Protein AF-A0A968PIL0-F1 (afdb_monomer)

Mean predicted aligned error: 5.06 Å

Solvent-accessible surface area (backbone atoms only — not comparable to full-atom values): 4856 Å² total; per-residue (Å²): 131,64,68,63,61,54,53,52,27,37,52,53,8,36,54,48,10,45,54,51,37,50,51,50,49,54,52,50,51,53,51,28,63,77,65,75,47,83,84,74,50,62,50,26,53,54,49,2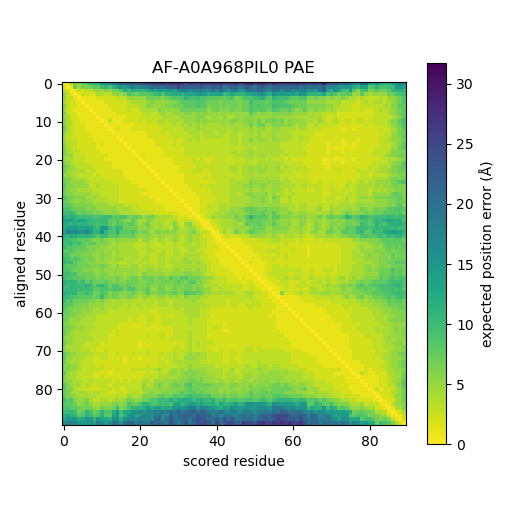0,64,77,70,74,48,79,66,92,41,71,70,48,26,50,52,42,12,52,51,44,50,50,53,53,38,23,55,53,9,36,61,55,15,50,44,59,73,72,68,68,84,128

Structure (mmCIF, N/CA/C/O backbone):
data_AF-A0A968PIL0-F1
#
_entry.id   AF-A0A968PIL0-F1
#
loop_
_atom_site.group_PDB
_atom_site.id
_atom_site.type_symbol
_atom_site.label_atom_id
_atom_site.label_alt_id
_atom_site.label_comp_id
_atom_site.label_asym_id
_atom_site.label_entity_id
_atom_site.label_seq_id
_atom_site.pdbx_PDB_ins_code
_atom_site.Cartn_x
_atom_site.Cartn_y
_atom_site.Cartn_z
_atom_site.occupancy
_atom_site.B_iso_or_equiv
_atom_site.auth_seq_id
_atom_site.auth_comp_id
_atom_site.auth_asym_id
_atom_site.auth_atom_id
_atom_site.pdbx_PDB_model_num
ATOM 1 N N . MET A 1 1 ? 10.544 -12.784 -26.272 1.00 62.12 1 MET A N 1
ATOM 2 C CA . MET A 1 1 ? 10.834 -11.700 -25.304 1.00 62.12 1 MET A CA 1
ATOM 3 C C . MET A 1 1 ? 11.957 -12.178 -24.392 1.00 62.12 1 MET A C 1
ATOM 5 O O . MET A 1 1 ? 11.869 -13.311 -23.941 1.00 62.12 1 MET A O 1
ATOM 9 N N . LYS A 1 2 ? 13.035 -11.404 -24.194 1.00 78.75 2 LYS A N 1
ATOM 10 C CA . LYS A 1 2 ? 14.169 -11.834 -23.349 1.00 78.75 2 LYS A CA 1
ATOM 11 C C . LYS A 1 2 ? 13.727 -11.881 -21.878 1.00 78.75 2 LYS A C 1
ATOM 13 O O . LYS A 1 2 ? 13.068 -10.942 -21.433 1.00 78.75 2 LYS A O 1
ATOM 18 N N . SER A 1 3 ? 14.087 -12.939 -21.149 1.00 79.75 3 SER A N 1
ATOM 19 C CA . SER A 1 3 ? 13.762 -13.128 -19.721 1.00 79.75 3 SER A CA 1
ATOM 20 C C . SER A 1 3 ? 14.159 -11.924 -18.868 1.00 79.75 3 SER A C 1
ATOM 22 O O . SER A 1 3 ? 13.405 -11.500 -17.998 1.00 79.75 3 SER A O 1
ATOM 24 N N . ASP A 1 4 ? 15.297 -11.314 -19.184 1.00 86.69 4 ASP A N 1
ATOM 25 C CA . ASP A 1 4 ? 15.877 -10.224 -18.400 1.00 86.69 4 ASP A CA 1
ATOM 26 C C . ASP A 1 4 ? 15.009 -8.962 -18.444 1.00 86.69 4 ASP A C 1
ATOM 28 O O . ASP A 1 4 ? 14.851 -8.273 -17.440 1.00 86.69 4 ASP A O 1
ATOM 32 N N . VAL A 1 5 ? 14.371 -8.689 -19.589 1.00 86.31 5 VAL A N 1
ATOM 33 C CA . VAL A 1 5 ? 13.461 -7.543 -19.752 1.00 86.31 5 VAL A CA 1
ATOM 34 C C . VAL A 1 5 ? 12.225 -7.714 -18.873 1.00 86.31 5 VAL A C 1
ATOM 36 O O . VAL A 1 5 ? 11.782 -6.757 -18.241 1.00 86.31 5 VAL A O 1
ATOM 39 N N . VAL A 1 6 ? 11.695 -8.936 -18.794 1.00 87.38 6 VAL A N 1
ATOM 40 C CA . VAL A 1 6 ? 10.539 -9.256 -17.948 1.00 87.38 6 VAL A CA 1
ATOM 41 C C . VAL A 1 6 ? 10.910 -9.119 -16.475 1.00 87.38 6 VAL A C 1
ATOM 43 O O . VAL A 1 6 ? 10.208 -8.430 -15.739 1.00 87.38 6 VAL A O 1
ATOM 46 N N . SER A 1 7 ? 12.036 -9.694 -16.051 1.00 89.06 7 SER A N 1
ATOM 47 C CA . SER A 1 7 ? 12.507 -9.612 -14.663 1.00 89.06 7 SER A CA 1
ATOM 48 C C . SER A 1 7 ? 12.760 -8.171 -14.215 1.00 89.06 7 SER A C 1
ATOM 50 O O . SER A 1 7 ? 12.320 -7.769 -13.137 1.00 89.06 7 SER A O 1
ATOM 52 N N . ILE A 1 8 ? 13.405 -7.357 -15.058 1.00 90.69 8 ILE A N 1
ATOM 53 C CA . ILE A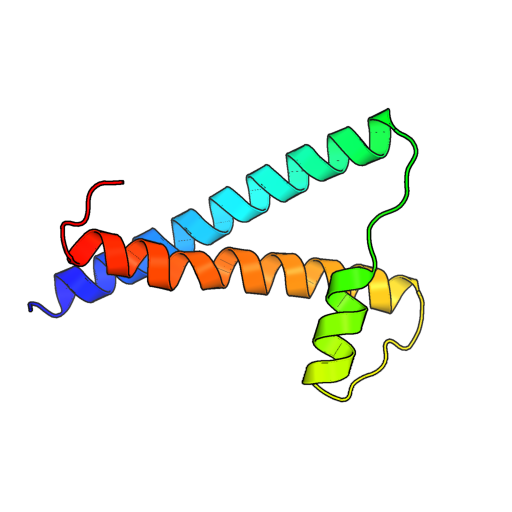 1 8 ? 13.645 -5.935 -14.776 1.00 90.69 8 ILE A CA 1
ATOM 54 C C . ILE A 1 8 ? 12.321 -5.172 -14.675 1.00 90.69 8 ILE A C 1
ATOM 56 O O . ILE A 1 8 ? 12.146 -4.355 -13.771 1.00 90.69 8 ILE A O 1
ATOM 60 N N . ALA A 1 9 ? 11.376 -5.430 -15.578 1.00 90.12 9 ALA A N 1
ATOM 61 C CA . ALA A 1 9 ? 10.081 -4.763 -15.567 1.00 90.12 9 ALA A CA 1
ATOM 62 C C . ALA A 1 9 ? 9.239 -5.128 -14.340 1.00 90.12 9 ALA A C 1
ATOM 64 O O . ALA A 1 9 ? 8.632 -4.243 -13.737 1.00 90.12 9 ALA A O 1
ATOM 65 N N . LEU A 1 10 ? 9.249 -6.400 -13.934 1.00 90.62 10 LEU A N 1
ATOM 66 C CA . LEU A 1 10 ? 8.608 -6.865 -12.706 1.00 90.62 10 LEU A CA 1
ATOM 67 C C . LEU A 1 10 ? 9.218 -6.191 -11.476 1.00 90.62 10 LEU A C 1
ATOM 69 O O . LEU A 1 10 ? 8.487 -5.615 -10.674 1.00 90.62 10 LEU A O 1
ATOM 73 N N . GLY A 1 11 ? 10.550 -6.195 -11.358 1.00 91.00 11 GLY A N 1
ATOM 74 C CA . GLY A 1 11 ? 11.247 -5.563 -10.236 1.00 91.00 11 GLY A CA 1
ATOM 75 C C . GLY A 1 11 ? 10.956 -4.064 -10.137 1.00 91.00 11 GLY A C 1
ATOM 76 O O . GLY A 1 11 ? 10.577 -3.569 -9.076 1.00 91.00 11 GLY A O 1
ATOM 77 N N . ARG A 1 12 ? 11.047 -3.339 -11.260 1.00 91.81 12 ARG A N 1
ATOM 78 C CA . ARG A 1 12 ? 10.694 -1.910 -11.323 1.00 91.81 12 ARG A CA 1
ATOM 79 C C . ARG A 1 12 ? 9.228 -1.669 -10.982 1.00 91.81 12 ARG A C 1
ATOM 81 O O . ARG A 1 12 ? 8.926 -0.708 -10.283 1.00 91.81 12 ARG A O 1
ATOM 88 N N . GLY A 1 13 ? 8.337 -2.532 -11.465 1.00 92.75 13 GLY A N 1
ATOM 89 C CA . GLY A 1 13 ? 6.910 -2.478 -11.183 1.00 92.75 13 GLY A CA 1
ATOM 90 C C . GLY A 1 13 ? 6.616 -2.592 -9.692 1.00 92.75 13 GLY A C 1
ATOM 91 O O . GLY A 1 13 ? 5.955 -1.723 -9.136 1.00 92.75 13 GLY A O 1
ATOM 92 N N . ILE A 1 14 ? 7.171 -3.607 -9.027 1.00 94.69 14 ILE A N 1
ATOM 93 C CA . ILE A 1 14 ? 7.009 -3.814 -7.581 1.00 94.69 14 ILE A CA 1
ATOM 94 C C . ILE A 1 14 ? 7.529 -2.604 -6.798 1.00 94.69 14 ILE A C 1
ATOM 96 O O . ILE A 1 14 ? 6.804 -2.070 -5.962 1.00 94.69 14 ILE A O 1
ATOM 100 N N . ILE A 1 15 ? 8.741 -2.123 -7.101 1.00 94.88 15 ILE A N 1
ATOM 101 C CA . ILE A 1 15 ? 9.318 -0.941 -6.438 1.00 94.88 15 ILE A CA 1
ATOM 102 C C . ILE A 1 15 ? 8.416 0.285 -6.633 1.00 94.88 15 ILE A C 1
ATOM 104 O O . ILE A 1 15 ? 8.133 1.002 -5.675 1.00 94.88 15 ILE A O 1
ATOM 108 N N . ALA A 1 16 ? 7.919 0.507 -7.852 1.00 93.12 16 ALA A N 1
ATOM 109 C CA . ALA A 1 16 ? 6.992 1.598 -8.135 1.00 93.12 16 ALA A CA 1
ATOM 110 C C . ALA A 1 16 ? 5.674 1.457 -7.354 1.00 93.12 16 ALA A C 1
ATOM 112 O O . ALA A 1 16 ? 5.176 2.450 -6.827 1.00 93.12 16 ALA A O 1
ATOM 113 N N . GLY A 1 17 ? 5.139 0.238 -7.228 1.00 93.62 17 GLY A N 1
ATOM 114 C CA . GLY A 1 17 ? 3.954 -0.056 -6.420 1.00 93.62 17 GLY A CA 1
ATOM 115 C C . GLY A 1 17 ? 4.160 0.271 -4.940 1.00 93.62 17 GLY A C 1
ATOM 116 O O . GLY A 1 17 ? 3.320 0.942 -4.340 1.00 93.62 17 GLY A O 1
ATOM 117 N N . VAL A 1 18 ? 5.303 -0.120 -4.365 1.00 96.12 18 VAL A N 1
ATOM 118 C CA . VAL A 1 18 ? 5.667 0.212 -2.975 1.00 96.12 18 VAL A CA 1
ATOM 119 C C . VAL A 1 18 ? 5.758 1.726 -2.781 1.00 96.12 18 VAL A C 1
ATOM 121 O O . VAL A 1 18 ? 5.143 2.261 -1.861 1.00 96.12 18 VAL A O 1
ATOM 124 N N . ILE A 1 19 ? 6.481 2.432 -3.657 1.00 96.06 19 ILE A N 1
ATOM 125 C CA . ILE A 1 19 ? 6.657 3.891 -3.563 1.00 96.06 19 ILE A CA 1
ATOM 126 C C . ILE A 1 19 ? 5.313 4.616 -3.696 1.00 96.06 19 ILE A C 1
ATOM 128 O O . ILE A 1 19 ? 5.013 5.503 -2.898 1.00 96.06 19 ILE A O 1
ATOM 132 N N . GLY A 1 20 ? 4.486 4.230 -4.671 1.00 94.06 20 GLY A N 1
ATOM 133 C CA . GLY A 1 20 ? 3.166 4.829 -4.874 1.00 94.06 20 GLY A CA 1
ATOM 134 C C . GLY A 1 20 ? 2.248 4.631 -3.668 1.00 94.06 20 GLY A C 1
ATOM 135 O O . GLY A 1 20 ? 1.609 5.575 -3.206 1.00 94.06 20 GLY A O 1
ATOM 136 N N . THR A 1 21 ? 2.244 3.424 -3.102 1.00 95.75 21 THR A N 1
ATOM 137 C CA . THR A 1 21 ? 1.477 3.099 -1.892 1.00 95.75 21 THR A CA 1
ATOM 138 C C . THR A 1 21 ? 1.960 3.904 -0.684 1.00 95.75 21 THR A C 1
ATOM 140 O O . THR A 1 21 ? 1.145 4.444 0.066 1.00 95.75 21 THR A O 1
ATOM 143 N N . ALA A 1 22 ? 3.277 4.048 -0.513 1.00 95.31 22 ALA A N 1
ATOM 144 C CA . ALA A 1 22 ? 3.856 4.855 0.556 1.00 95.31 22 ALA A CA 1
ATOM 145 C C . ALA A 1 22 ? 3.431 6.326 0.441 1.00 95.31 22 ALA A C 1
ATOM 147 O O . ALA A 1 22 ? 2.961 6.912 1.416 1.00 95.31 22 ALA A O 1
ATOM 148 N N . ALA A 1 23 ? 3.527 6.904 -0.761 1.00 96.44 23 ALA A N 1
ATOM 149 C CA . ALA A 1 23 ? 3.102 8.276 -1.024 1.00 96.44 23 ALA A CA 1
ATOM 150 C C . ALA A 1 23 ? 1.606 8.480 -0.722 1.00 96.44 23 ALA A C 1
ATOM 152 O O . ALA A 1 23 ? 1.233 9.446 -0.053 1.00 96.44 23 ALA A O 1
ATOM 153 N N . MET A 1 24 ? 0.754 7.542 -1.147 1.00 94.25 24 MET A N 1
ATOM 154 C CA . MET A 1 24 ? -0.684 7.575 -0.870 1.00 94.25 24 MET A CA 1
ATOM 155 C C . MET A 1 24 ? -0.983 7.460 0.628 1.00 94.25 24 MET A C 1
ATOM 157 O O . MET A 1 24 ? -1.835 8.188 1.140 1.00 94.25 24 MET A O 1
ATOM 161 N N . THR A 1 25 ? -0.257 6.598 1.341 1.00 93.50 25 THR A N 1
ATOM 162 C CA . THR A 1 25 ? -0.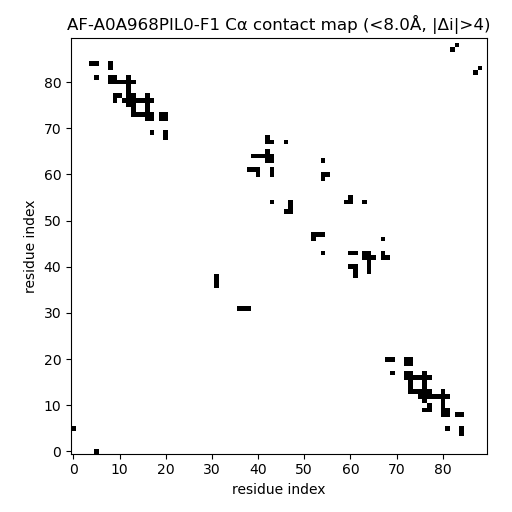400 6.414 2.790 1.00 93.50 25 THR A CA 1
ATOM 163 C C . THR A 1 25 ? -0.054 7.700 3.535 1.00 93.50 25 THR A C 1
ATOM 165 O O . THR A 1 25 ? -0.844 8.161 4.358 1.00 93.50 25 THR A O 1
ATOM 168 N N . VAL A 1 26 ? 1.087 8.321 3.222 1.00 94.62 26 VAL A N 1
ATOM 169 C CA . VAL A 1 26 ? 1.504 9.593 3.834 1.00 94.62 26 VAL A CA 1
ATOM 170 C C . VAL A 1 26 ? 0.484 10.693 3.543 1.00 94.62 26 VAL A C 1
ATOM 172 O O . VAL A 1 26 ? 0.016 11.352 4.469 1.00 94.62 26 VAL A O 1
ATOM 175 N N . SER A 1 27 ? 0.081 10.849 2.279 1.00 93.50 27 SER A N 1
ATOM 176 C CA . SER A 1 27 ? -0.909 11.853 1.877 1.00 93.50 27 SER A CA 1
ATOM 177 C C . SER A 1 27 ? -2.241 11.673 2.611 1.00 93.50 27 SER A C 1
ATOM 179 O O . SER A 1 27 ? -2.763 12.629 3.184 1.00 93.50 27 SER A O 1
ATOM 181 N N . SER A 1 28 ? -2.749 10.441 2.672 1.00 90.12 28 SER A N 1
ATOM 182 C CA . SER A 1 28 ? -4.013 10.132 3.347 1.00 90.12 28 SER A CA 1
ATOM 183 C C . SER A 1 28 ? -3.908 10.330 4.858 1.00 90.12 28 SER A C 1
ATOM 185 O O . SER A 1 28 ? -4.863 10.772 5.484 1.00 90.12 28 SER A O 1
ATOM 187 N N . THR A 1 29 ? -2.750 10.038 5.456 1.00 92.19 29 THR A N 1
ATOM 188 C CA . THR A 1 29 ? -2.509 10.243 6.893 1.00 92.19 29 THR A CA 1
ATOM 189 C C . THR A 1 29 ? -2.551 11.724 7.247 1.00 92.19 29 THR A C 1
ATOM 191 O O . THR A 1 29 ? -3.215 12.105 8.209 1.00 92.19 29 THR A O 1
ATOM 194 N N . ILE A 1 30 ? -1.904 12.570 6.442 1.00 95.44 30 ILE A N 1
ATOM 195 C CA . ILE A 1 30 ? -1.952 14.028 6.608 1.00 95.44 30 ILE A CA 1
ATOM 196 C C . ILE A 1 30 ? -3.393 14.530 6.452 1.00 95.44 30 ILE A C 1
ATOM 198 O O . ILE A 1 30 ? -3.877 15.285 7.289 1.00 95.44 30 ILE A O 1
ATOM 202 N N . GLU A 1 31 ? -4.109 14.082 5.421 1.00 93.69 31 GLU A N 1
ATOM 203 C CA . GLU A 1 31 ? -5.507 14.467 5.199 1.00 93.69 31 GLU A CA 1
ATOM 204 C C . GLU A 1 31 ? -6.425 14.036 6.353 1.00 93.69 31 GLU A C 1
ATOM 206 O O . GLU A 1 31 ? -7.253 14.830 6.798 1.00 93.69 31 GLU A O 1
ATOM 211 N N . MET A 1 32 ? -6.246 12.826 6.888 1.00 92.81 32 MET A N 1
ATOM 212 C CA . MET A 1 32 ? -6.983 12.334 8.055 1.00 92.81 32 MET A CA 1
ATOM 213 C C . MET A 1 32 ? -6.743 13.199 9.294 1.00 92.81 32 MET A C 1
ATOM 215 O O . MET A 1 32 ? -7.705 13.563 9.970 1.00 92.81 32 MET A O 1
ATOM 219 N N . GLN A 1 33 ? -5.489 13.581 9.554 1.00 92.31 33 GLN A N 1
ATOM 220 C CA . GLN A 1 33 ? -5.145 14.466 10.670 1.00 92.31 33 GLN A CA 1
ATOM 221 C C . GLN A 1 33 ? -5.757 15.860 10.504 1.00 92.31 33 GLN A C 1
ATOM 223 O O . GLN A 1 33 ? -6.352 16.382 11.444 1.00 92.31 33 GLN A O 1
ATOM 228 N N . LEU A 1 34 ? -5.667 16.444 9.305 1.00 95.44 34 LEU A N 1
ATOM 229 C CA . LEU A 1 34 ? -6.220 17.770 9.019 1.00 95.44 34 LEU A CA 1
ATOM 230 C C . LEU A 1 34 ? -7.749 17.805 9.120 1.00 95.44 34 LEU A C 1
ATOM 232 O O . LEU A 1 34 ? -8.310 18.816 9.530 1.00 95.44 34 LEU A O 1
ATOM 236 N N . ARG A 1 35 ? -8.429 16.714 8.745 1.00 94.31 35 ARG A N 1
ATOM 237 C CA . ARG A 1 35 ? -9.897 16.620 8.782 1.00 94.31 35 ARG A CA 1
ATOM 238 C C . ARG A 1 35 ? -10.457 15.990 10.055 1.00 94.31 35 ARG A C 1
ATOM 240 O O . ARG A 1 35 ? -11.672 15.857 10.150 1.00 94.31 35 ARG A O 1
ATOM 247 N N . GLN A 1 36 ? -9.603 15.571 10.991 1.00 92.50 36 GLN A N 1
ATOM 248 C CA . GLN A 1 36 ? -9.994 14.846 12.208 1.00 92.50 36 GLN A CA 1
ATOM 249 C C . GLN A 1 36 ? -10.936 13.660 11.936 1.00 92.50 36 GLN A C 1
ATOM 251 O O . GLN A 1 36 ? -11.856 13.389 12.705 1.00 92.50 36 GLN A O 1
ATOM 256 N N . ARG A 1 37 ? -10.724 12.956 10.817 1.00 90.44 37 ARG A N 1
ATOM 257 C CA . ARG A 1 37 ? -11.522 11.781 10.445 1.00 90.44 37 ARG A CA 1
ATOM 258 C C . ARG A 1 37 ? -10.745 10.499 10.709 1.00 90.44 37 ARG A C 1
ATOM 260 O O . ARG A 1 37 ? -9.532 10.450 10.514 1.00 90.44 37 ARG A O 1
ATOM 267 N N . GLU A 1 38 ? -11.462 9.443 11.065 1.00 85.31 38 GLU A N 1
ATOM 268 C CA . GLU A 1 38 ? -10.871 8.120 11.238 1.00 85.31 38 GLU A CA 1
ATOM 269 C C . GLU A 1 38 ? -10.508 7.454 9.897 1.00 85.31 38 GLU A C 1
ATOM 271 O O . GLU A 1 38 ? -10.959 7.846 8.808 1.00 85.31 38 GLU A O 1
ATOM 276 N N . GLY A 1 39 ? -9.655 6.432 9.986 1.00 83.38 39 GLY A N 1
ATOM 277 C CA . GLY A 1 39 ? -9.272 5.590 8.857 1.00 83.38 39 GLY A CA 1
ATOM 278 C C . GLY A 1 39 ? -10.431 4.724 8.359 1.00 83.38 39 GLY A C 1
ATOM 279 O O . GLY A 1 39 ? -11.294 4.303 9.122 1.00 83.38 39 GLY A O 1
ATOM 280 N N . SER A 1 40 ? -10.448 4.428 7.058 1.00 83.38 40 SER A N 1
ATOM 281 C CA . SER A 1 40 ? -11.490 3.573 6.477 1.00 83.38 40 SER A CA 1
ATOM 282 C C . SER A 1 40 ? -11.246 2.096 6.796 1.00 83.38 40 SER A C 1
ATOM 284 O O . SER A 1 40 ? -10.154 1.581 6.565 1.00 83.38 40 SER A O 1
ATOM 286 N N . THR A 1 41 ? -12.292 1.388 7.233 1.00 86.62 41 THR A N 1
ATOM 287 C CA . THR A 1 41 ? -12.290 -0.075 7.438 1.00 86.62 41 THR A CA 1
ATOM 288 C C . THR A 1 41 ? -12.763 -0.859 6.210 1.00 86.62 41 THR A C 1
ATOM 290 O O . THR A 1 41 ? -12.812 -2.090 6.223 1.00 86.62 41 THR A O 1
ATOM 293 N N . THR A 1 42 ? 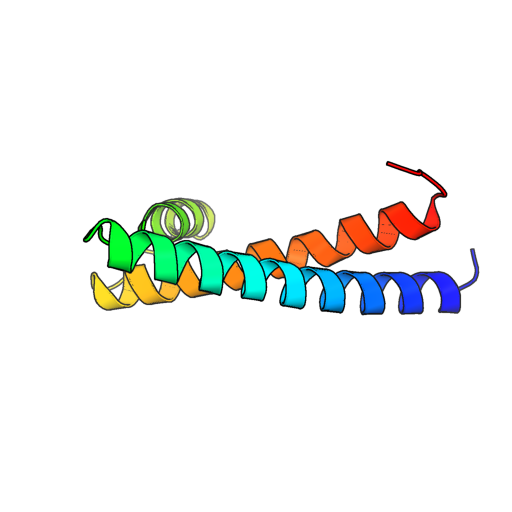-13.100 -0.161 5.121 1.00 90.69 42 THR A N 1
ATOM 294 C CA . THR A 1 42 ? -13.601 -0.773 3.878 1.00 90.69 42 THR A CA 1
ATOM 295 C C . THR A 1 42 ? -12.659 -1.853 3.322 1.00 90.69 42 THR A C 1
ATOM 297 O O . THR A 1 42 ? -13.161 -2.915 2.941 1.00 90.69 42 THR A O 1
ATOM 300 N N . PRO A 1 43 ? -11.318 -1.673 3.313 1.00 88.62 43 PRO A N 1
ATOM 301 C CA . PRO A 1 43 ? -10.413 -2.710 2.821 1.00 88.62 43 PRO A CA 1
ATOM 302 C C . PRO A 1 43 ? -10.478 -4.005 3.642 1.00 88.62 43 PRO A C 1
ATOM 304 O O . PRO A 1 43 ? -10.525 -5.084 3.055 1.00 88.62 43 PRO A O 1
ATOM 307 N N . ALA A 1 44 ? -10.556 -3.923 4.978 1.00 91.12 44 ALA A N 1
ATOM 308 C CA . ALA A 1 44 ? -10.728 -5.104 5.826 1.00 91.12 44 ALA A CA 1
ATOM 309 C C . ALA A 1 44 ? -12.064 -5.810 5.588 1.00 91.12 44 ALA A C 1
ATOM 311 O O . ALA A 1 44 ? -12.103 -7.036 5.577 1.00 91.12 44 ALA A O 1
ATOM 312 N N . GLN A 1 45 ? -13.150 -5.065 5.374 1.00 90.81 45 GLN A N 1
ATOM 313 C CA . GLN A 1 45 ? -14.457 -5.663 5.090 1.00 90.81 45 GLN A CA 1
ATOM 314 C C . GLN A 1 45 ? -14.467 -6.388 3.740 1.00 90.81 45 GLN A C 1
ATOM 316 O O . GLN A 1 45 ? -14.965 -7.508 3.640 1.00 90.81 45 GLN A O 1
ATOM 321 N N . ALA A 1 46 ? -13.901 -5.768 2.701 1.00 94.12 46 ALA A N 1
ATOM 322 C CA . ALA A 1 46 ? -13.806 -6.370 1.376 1.00 94.12 46 ALA A CA 1
ATOM 323 C C . ALA A 1 46 ? -12.925 -7.628 1.400 1.00 94.12 46 ALA A C 1
ATOM 325 O O . ALA A 1 46 ? -13.358 -8.695 0.965 1.00 94.12 46 ALA A O 1
ATOM 326 N N . ALA A 1 47 ? -11.724 -7.529 1.973 1.00 92.56 47 ALA A N 1
ATOM 327 C CA . ALA A 1 47 ? -10.815 -8.662 2.084 1.00 92.56 47 ALA A CA 1
ATOM 328 C C . ALA A 1 47 ? -11.366 -9.763 2.997 1.00 92.56 47 ALA A C 1
ATOM 330 O O . ALA A 1 47 ? -11.237 -10.938 2.676 1.00 92.56 47 ALA A O 1
ATOM 331 N N . GLY A 1 48 ? -12.037 -9.398 4.091 1.00 94.31 48 GLY A N 1
ATOM 332 C CA . GLY A 1 48 ? -12.690 -10.343 4.992 1.00 94.31 48 GLY A CA 1
ATOM 333 C C . GLY A 1 48 ? -13.772 -11.158 4.288 1.00 94.31 48 GLY A C 1
ATOM 334 O O . GLY A 1 48 ? -13.806 -12.376 4.432 1.00 94.31 48 GLY A O 1
ATOM 335 N N . LYS A 1 49 ? -14.592 -10.518 3.441 1.00 94.56 49 LYS A N 1
ATOM 336 C CA . LYS A 1 49 ? -15.585 -11.216 2.606 1.00 94.56 49 LYS A CA 1
ATOM 337 C C . LYS A 1 49 ? -14.940 -12.161 1.594 1.00 94.56 49 LYS A C 1
ATOM 339 O O . LYS A 1 49 ? -15.393 -13.290 1.460 1.00 94.56 49 LYS A O 1
ATOM 344 N N . VAL A 1 50 ? -13.896 -11.712 0.896 1.00 95.38 50 VAL A N 1
ATOM 345 C CA . VAL A 1 50 ? -13.208 -12.522 -0.127 1.00 95.38 50 VAL A CA 1
ATOM 346 C C . VAL A 1 50 ? -12.484 -13.719 0.493 1.00 95.38 50 VAL A C 1
ATOM 348 O O . VAL A 1 50 ? -12.509 -14.809 -0.068 1.00 95.38 50 VAL A O 1
ATOM 351 N N . LEU A 1 51 ? -11.848 -13.527 1.649 1.00 94.12 51 LEU A N 1
ATOM 352 C CA . LEU A 1 51 ? -11.043 -14.549 2.321 1.00 94.12 51 LEU A CA 1
ATOM 353 C C . LEU A 1 51 ? -11.840 -15.380 3.338 1.00 94.12 51 LEU A C 1
ATOM 355 O O . LEU A 1 51 ? -11.298 -16.328 3.898 1.00 94.12 51 LEU A O 1
ATOM 359 N N . GLY A 1 52 ? -13.101 -15.029 3.603 1.00 95.25 52 GLY A N 1
ATOM 360 C CA . GLY A 1 52 ? -13.936 -15.693 4.607 1.00 95.25 52 GLY A CA 1
ATOM 361 C C . GLY A 1 52 ? -13.452 -15.492 6.048 1.00 95.25 52 GLY A C 1
ATOM 362 O O . GLY A 1 52 ? -13.680 -16.354 6.894 1.00 95.25 52 GLY A O 1
ATOM 363 N N . VAL A 1 53 ? -12.768 -14.382 6.343 1.00 93.88 53 VAL A N 1
ATOM 364 C CA . VAL A 1 53 ? -12.201 -14.090 7.672 1.00 93.88 53 VAL A CA 1
ATOM 365 C C . VAL A 1 53 ? -12.835 -12.852 8.294 1.00 93.88 53 VAL A C 1
ATOM 367 O O . VAL A 1 53 ? -13.148 -11.881 7.609 1.00 93.88 53 VAL A O 1
ATOM 370 N N . THR A 1 54 ? -12.987 -12.868 9.619 1.00 91.62 54 THR A N 1
ATOM 371 C CA . THR A 1 54 ? -13.505 -11.727 10.387 1.00 91.62 54 THR A CA 1
ATOM 372 C C . THR A 1 54 ? -12.428 -11.222 11.352 1.00 91.62 54 THR A C 1
ATOM 374 O O . THR A 1 54 ? -11.849 -12.034 12.083 1.00 91.62 54 THR A O 1
ATOM 377 N N . PRO A 1 55 ? -12.123 -9.910 11.372 1.00 88.94 55 PRO A N 1
ATOM 378 C CA . PRO A 1 55 ? -11.209 -9.337 12.354 1.00 88.94 55 PRO A CA 1
ATOM 379 C C . PRO A 1 55 ? -11.712 -9.559 13.783 1.00 88.94 55 PRO A C 1
ATOM 381 O O . PRO A 1 55 ? -12.906 -9.475 14.051 1.00 88.94 55 PRO A O 1
ATOM 384 N N . ARG A 1 56 ? -10.794 -9.825 14.717 1.00 91.00 56 ARG A N 1
ATOM 385 C CA . ARG A 1 56 ? -11.137 -10.124 16.122 1.00 91.00 56 ARG A CA 1
ATOM 386 C C . ARG A 1 56 ? -11.428 -8.880 16.973 1.00 91.00 56 ARG A C 1
ATOM 388 O O . ARG A 1 56 ? -11.885 -9.018 18.100 1.00 91.00 56 ARG A O 1
ATOM 395 N N . SER A 1 57 ? -11.104 -7.695 16.465 1.00 93.06 57 SER A N 1
ATOM 396 C CA . SER A 1 57 ? -11.298 -6.396 17.115 1.00 93.06 57 SER A CA 1
ATOM 397 C C . SER A 1 57 ? -11.183 -5.269 16.086 1.00 93.06 57 SER A C 1
ATOM 399 O O . SER A 1 57 ? -10.688 -5.495 14.976 1.00 93.06 57 SER A O 1
ATOM 401 N N . ASP A 1 58 ? -11.567 -4.052 16.468 1.00 89.75 58 ASP A N 1
ATOM 402 C CA . ASP A 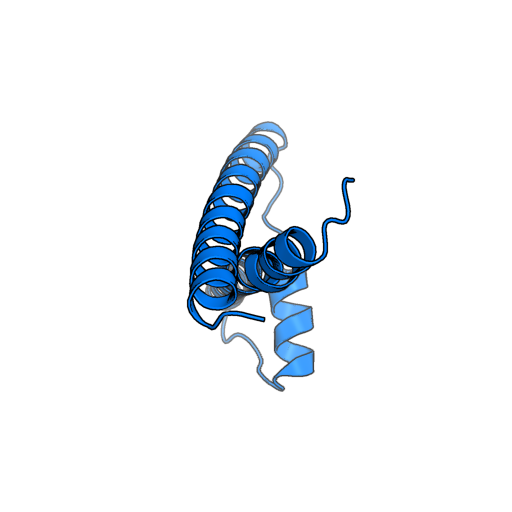1 58 ? -11.434 -2.862 15.615 1.00 89.75 58 ASP A CA 1
ATOM 403 C C . ASP A 1 58 ? -9.968 -2.545 15.296 1.00 89.75 58 ASP A C 1
ATOM 405 O O . ASP A 1 58 ? -9.611 -2.285 14.149 1.00 89.75 58 ASP A O 1
ATOM 409 N N . GLU A 1 59 ? -9.082 -2.696 16.282 1.00 90.94 59 GLU A N 1
ATOM 410 C CA . GLU A 1 59 ? -7.629 -2.591 16.106 1.00 90.94 59 GLU A CA 1
ATOM 411 C C . GLU A 1 59 ? -7.116 -3.611 15.068 1.00 90.94 59 GLU A C 1
ATOM 413 O O . GLU A 1 59 ? -6.308 -3.289 14.192 1.00 90.94 59 GLU A O 1
ATOM 418 N N . ALA A 1 60 ? -7.616 -4.854 15.117 1.00 92.06 60 ALA A N 1
ATOM 419 C CA . ALA A 1 60 ? -7.278 -5.873 14.128 1.00 92.06 60 ALA A CA 1
ATOM 420 C C . ALA A 1 60 ? -7.844 -5.527 12.741 1.00 92.06 60 ALA A C 1
ATOM 422 O O . ALA A 1 60 ? -7.167 -5.760 11.740 1.00 92.06 60 ALA A O 1
ATOM 423 N N . ALA A 1 61 ? -9.042 -4.941 12.663 1.00 92.75 61 ALA A N 1
ATOM 424 C CA . ALA A 1 61 ? -9.642 -4.484 11.411 1.00 92.75 61 ALA A CA 1
ATOM 425 C C . ALA A 1 61 ? -8.861 -3.313 10.792 1.00 92.75 61 ALA A C 1
ATOM 427 O O . ALA A 1 61 ? -8.663 -3.282 9.575 1.00 92.75 61 ALA A O 1
ATOM 428 N N . ALA A 1 62 ? -8.358 -2.385 11.608 1.00 91.75 62 ALA A N 1
ATOM 429 C CA . ALA A 1 62 ? -7.519 -1.276 11.163 1.00 91.75 62 ALA A CA 1
ATOM 430 C C . ALA A 1 62 ? -6.172 -1.778 10.618 1.00 91.75 62 ALA A C 1
ATOM 432 O O . ALA A 1 62 ? -5.768 -1.425 9.507 1.00 91.75 62 ALA A O 1
ATOM 433 N N . ARG A 1 63 ? -5.504 -2.681 11.347 1.00 91.88 63 ARG A N 1
ATOM 434 C CA . ARG A 1 63 ? -4.254 -3.314 10.892 1.00 91.88 63 ARG A CA 1
ATOM 435 C C . ARG A 1 63 ? -4.459 -4.128 9.623 1.00 91.88 63 ARG A C 1
ATOM 437 O O . ARG A 1 63 ? -3.655 -4.029 8.701 1.00 91.88 63 ARG A O 1
ATOM 444 N N . PHE A 1 64 ? -5.546 -4.892 9.552 1.00 94.62 64 PHE A N 1
ATOM 445 C CA . PHE A 1 64 ? -5.880 -5.671 8.367 1.00 94.62 64 PHE A CA 1
ATOM 446 C C . PHE A 1 64 ? -6.202 -4.770 7.171 1.00 94.62 64 PHE A C 1
ATOM 448 O O . PHE A 1 64 ? -5.740 -5.042 6.067 1.00 94.62 64 PHE A O 1
ATOM 455 N N . SER A 1 65 ? -6.897 -3.649 7.388 1.00 93.62 65 SER A N 1
ATOM 456 C CA . SER A 1 65 ? -7.146 -2.657 6.337 1.00 93.62 65 SER A CA 1
ATOM 457 C C . SER A 1 65 ? -5.846 -2.068 5.798 1.00 93.62 65 SER A C 1
ATOM 459 O O . SER A 1 65 ? -5.667 -2.012 4.583 1.00 93.62 65 SER A O 1
ATOM 461 N N . ASN A 1 66 ? -4.917 -1.691 6.683 1.00 93.56 66 ASN A N 1
ATOM 462 C CA . ASN A 1 66 ? -3.594 -1.206 6.289 1.00 93.56 66 ASN A CA 1
ATOM 463 C C . ASN A 1 66 ? -2.807 -2.275 5.528 1.00 93.56 66 ASN A C 1
ATOM 465 O O . ASN A 1 66 ? -2.257 -1.986 4.469 1.00 93.56 66 ASN A O 1
ATOM 469 N N . LEU A 1 67 ? -2.798 -3.519 6.010 1.00 95.00 67 LEU A N 1
ATOM 470 C CA . LEU A 1 67 ? -2.133 -4.619 5.317 1.00 95.00 67 LEU A CA 1
ATOM 471 C C . LEU A 1 67 ? -2.679 -4.787 3.896 1.00 95.00 67 LEU A C 1
ATOM 473 O O . LEU A 1 67 ? -1.905 -4.820 2.946 1.00 95.00 67 LEU A O 1
ATOM 477 N N . MET A 1 68 ? -4.003 -4.830 3.742 1.00 94.62 68 MET A N 1
ATOM 478 C CA . MET A 1 68 ? -4.645 -4.963 2.435 1.00 94.62 68 MET A CA 1
ATOM 479 C C . MET A 1 68 ? -4.369 -3.769 1.529 1.00 94.62 68 MET A C 1
ATOM 481 O O . MET A 1 68 ? -4.103 -3.970 0.348 1.00 94.62 68 MET A O 1
ATOM 485 N N . HIS A 1 69 ? -4.363 -2.545 2.063 1.00 93.75 69 HIS A N 1
ATOM 486 C CA . HIS A 1 69 ? -3.968 -1.356 1.309 1.00 93.75 69 HIS A CA 1
ATOM 487 C C . HIS A 1 69 ? -2.549 -1.504 0.746 1.00 93.75 69 HIS A C 1
ATOM 489 O O . HIS A 1 69 ? -2.340 -1.324 -0.455 1.00 93.75 69 HIS A O 1
ATOM 495 N N . TRP A 1 70 ? -1.598 -1.916 1.590 1.00 94.88 70 TRP A N 1
ATOM 496 C CA . TRP A 1 70 ? -0.210 -2.099 1.182 1.00 94.88 70 TRP A CA 1
ATOM 497 C C . TRP A 1 70 ? -0.015 -3.239 0.191 1.00 94.88 70 TRP A C 1
ATOM 499 O O . TRP A 1 70 ? 0.664 -3.068 -0.824 1.00 94.88 70 TRP A O 1
ATOM 509 N N . THR A 1 71 ? -0.627 -4.392 0.458 1.00 94.56 71 THR A N 1
ATOM 510 C CA . THR A 1 71 ? -0.565 -5.553 -0.431 1.00 94.56 71 THR A CA 1
ATOM 511 C C . THR A 1 71 ? -1.173 -5.229 -1.791 1.00 94.56 71 THR A C 1
ATOM 513 O O . THR A 1 71 ? -0.537 -5.476 -2.812 1.00 94.56 71 THR A O 1
ATOM 516 N N . TYR A 1 72 ? -2.366 -4.632 -1.823 1.00 92.25 72 TYR A N 1
ATOM 517 C CA . TYR A 1 72 ? -3.069 -4.327 -3.066 1.00 92.25 72 TYR A CA 1
ATOM 518 C C . TYR A 1 72 ? -2.352 -3.245 -3.882 1.00 92.25 72 TYR A C 1
ATOM 520 O O . TYR A 1 72 ? -2.131 -3.425 -5.080 1.00 92.25 72 TYR A O 1
ATOM 528 N N . GLY A 1 73 ? -1.926 -2.152 -3.242 1.00 91.81 73 GLY A N 1
ATOM 529 C CA . GLY A 1 73 ? -1.188 -1.077 -3.909 1.00 91.81 73 GLY A CA 1
ATOM 530 C C . GLY A 1 73 ? 0.159 -1.543 -4.470 1.00 91.81 73 GLY A C 1
ATOM 531 O O . GLY A 1 73 ? 0.498 -1.243 -5.616 1.00 91.81 73 GLY A O 1
ATOM 532 N N . THR A 1 74 ? 0.892 -2.367 -3.714 1.00 93.69 74 THR A N 1
ATOM 533 C CA . THR A 1 74 ? 2.154 -2.961 -4.180 1.00 93.69 74 THR A CA 1
ATOM 534 C C . THR A 1 74 ? 1.925 -3.933 -5.336 1.00 93.69 74 THR A C 1
ATOM 536 O O . THR A 1 74 ? 2.652 -3.892 -6.330 1.00 93.69 74 THR A O 1
ATOM 539 N N . ALA A 1 75 ? 0.891 -4.776 -5.242 1.00 94.81 75 ALA A N 1
ATOM 540 C CA . ALA A 1 75 ? 0.564 -5.758 -6.270 1.00 94.81 75 ALA A CA 1
ATOM 541 C C . ALA A 1 75 ? 0.230 -5.101 -7.617 1.00 94.81 75 ALA A C 1
ATOM 543 O O . ALA A 1 75 ? 0.673 -5.606 -8.647 1.00 94.81 75 ALA A O 1
ATOM 544 N N . TRP A 1 76 ? -0.448 -3.945 -7.633 1.00 93.38 76 TRP A N 1
ATOM 545 C CA . TRP A 1 76 ? -0.704 -3.175 -8.864 1.00 93.38 76 TRP A CA 1
ATOM 546 C C . TRP A 1 76 ? 0.561 -2.662 -9.562 1.00 93.38 76 TRP A C 1
ATOM 548 O O . TRP A 1 76 ? 0.540 -2.383 -10.764 1.00 93.38 76 TRP A O 1
ATOM 558 N N . GLY A 1 77 ? 1.686 -2.605 -8.850 1.00 91.62 77 GLY A N 1
ATOM 559 C CA . GLY A 1 77 ? 2.991 -2.332 -9.437 1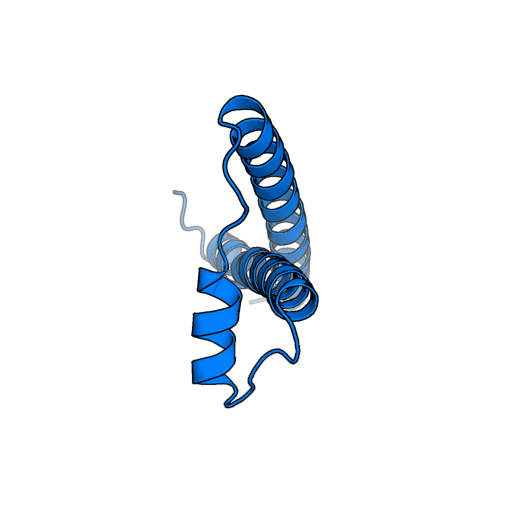.00 91.62 77 GLY A CA 1
ATOM 560 C C . GLY A 1 77 ? 3.393 -3.351 -10.508 1.00 91.62 77 GLY A C 1
ATOM 561 O O . GLY A 1 77 ? 3.970 -2.979 -11.528 1.00 91.62 77 GLY A O 1
ATOM 562 N N . VAL A 1 78 ? 3.030 -4.625 -10.333 1.00 92.00 78 VAL A N 1
ATOM 563 C CA . VAL A 1 78 ? 3.345 -5.716 -11.272 1.00 92.00 78 VAL A CA 1
ATOM 564 C C . VAL A 1 78 ? 2.733 -5.485 -12.660 1.00 92.00 78 VAL A C 1
ATOM 566 O O . VAL A 1 78 ? 3.501 -5.348 -13.617 1.00 92.00 78 VAL A O 1
ATOM 569 N N . PRO A 1 79 ? 1.396 -5.381 -12.824 1.00 90.75 79 PRO A N 1
ATOM 570 C CA . PRO A 1 79 ? 0.802 -5.107 -14.126 1.00 90.75 79 PRO A CA 1
ATOM 571 C C . PR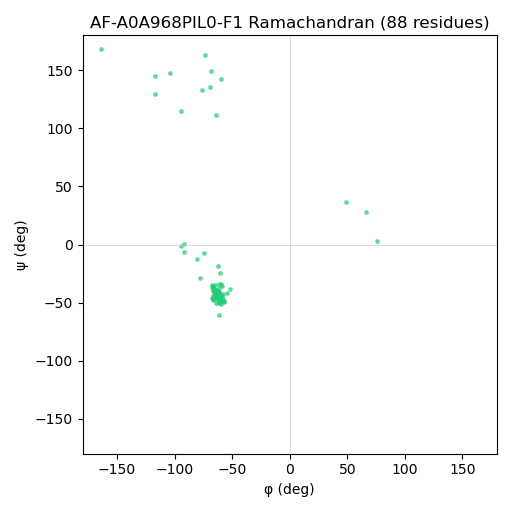O A 1 79 ? 1.261 -3.755 -14.682 1.00 90.75 79 PRO A C 1
ATOM 573 O O . PRO A 1 79 ? 1.494 -3.658 -15.884 1.00 90.75 79 PRO A O 1
ATOM 576 N N . ARG A 1 80 ? 1.504 -2.732 -13.844 1.00 85.25 80 ARG A N 1
ATOM 577 C CA . ARG A 1 80 ? 2.062 -1.451 -14.315 1.00 85.25 80 ARG A CA 1
ATOM 578 C C . ARG A 1 80 ? 3.460 -1.604 -14.920 1.00 85.25 80 ARG A C 1
ATOM 580 O O . ARG A 1 80 ? 3.740 -0.984 -15.951 1.00 85.25 80 ARG A O 1
ATOM 587 N N . GLY A 1 81 ? 4.319 -2.406 -14.291 1.00 86.19 81 GLY A N 1
ATOM 588 C CA . GLY A 1 81 ? 5.653 -2.743 -14.783 1.00 86.19 81 GLY A CA 1
ATOM 589 C C . GLY A 1 81 ? 5.592 -3.543 -16.081 1.00 86.19 81 GLY A C 1
ATO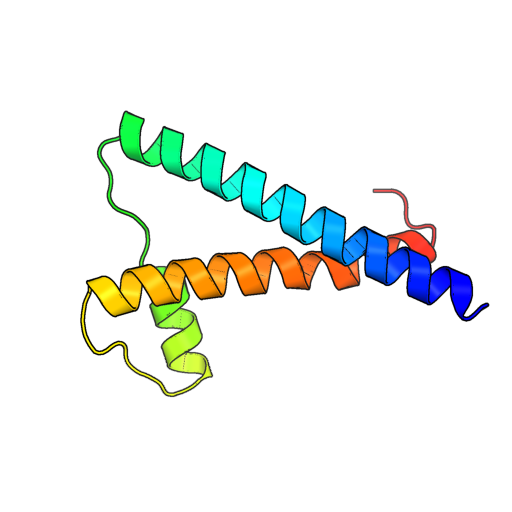M 590 O O . GLY A 1 81 ? 6.269 -3.197 -17.048 1.00 86.19 81 GLY A O 1
ATOM 591 N N . MET A 1 82 ? 4.710 -4.545 -16.146 1.00 87.00 82 MET A N 1
ATOM 592 C CA . MET A 1 82 ? 4.496 -5.356 -17.348 1.00 87.00 82 MET A CA 1
ATOM 593 C C . MET A 1 82 ? 3.948 -4.541 -18.524 1.00 87.00 82 MET A C 1
ATOM 595 O O . MET A 1 82 ? 4.420 -4.704 -19.646 1.00 87.00 82 MET A O 1
ATOM 599 N N . LEU A 1 83 ? 3.018 -3.612 -18.284 1.00 85.25 83 LEU A N 1
ATOM 600 C CA . LEU A 1 83 ? 2.536 -2.689 -19.316 1.00 85.25 83 LEU A CA 1
ATOM 601 C C . LEU A 1 83 ? 3.676 -1.837 -19.890 1.00 85.25 83 LEU A C 1
ATOM 603 O O . LEU A 1 83 ? 3.703 -1.593 -21.094 1.00 85.25 83 LEU A O 1
ATOM 607 N N . GLY A 1 84 ? 4.670 -1.471 -19.075 1.00 79.31 84 GLY A N 1
ATOM 608 C CA . GLY A 1 84 ? 5.882 -0.793 -19.545 1.00 79.31 84 GLY A CA 1
ATOM 609 C C . GLY A 1 84 ? 6.696 -1.597 -20.570 1.00 79.31 84 GLY A C 1
ATOM 610 O O . GLY A 1 84 ? 7.392 -1.002 -21.388 1.00 79.31 84 GLY A O 1
ATOM 611 N N . VAL A 1 85 ? 6.573 -2.929 -20.581 1.00 82.25 85 VAL A N 1
ATOM 612 C CA . VAL A 1 85 ? 7.227 -3.810 -21.568 1.00 82.25 85 VAL A CA 1
ATOM 613 C C . VAL A 1 85 ? 6.500 -3.801 -22.911 1.00 82.25 85 VAL A C 1
ATOM 615 O O . VAL A 1 85 ? 7.125 -3.983 -23.951 1.00 82.25 85 VAL A O 1
ATOM 618 N N . THR A 1 86 ? 5.187 -3.562 -22.905 1.00 80.88 86 THR A N 1
ATOM 619 C CA . THR A 1 86 ? 4.359 -3.562 -24.125 1.00 80.88 86 THR A CA 1
ATOM 620 C C . THR A 1 86 ? 4.554 -2.317 -24.998 1.00 80.88 86 THR A C 1
ATOM 622 O O . THR A 1 86 ? 4.028 -2.260 -26.104 1.0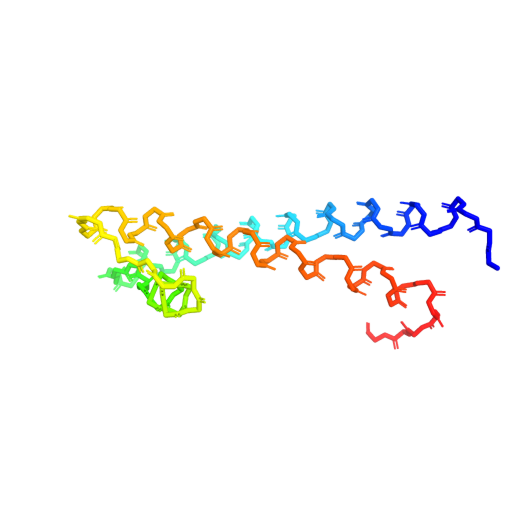0 80.88 86 THR A O 1
ATOM 625 N N . GLY A 1 87 ? 5.300 -1.310 -24.523 1.00 71.88 87 GLY A N 1
ATOM 626 C CA . GLY A 1 87 ? 5.513 -0.048 -25.241 1.00 71.88 87 GLY A CA 1
ATOM 627 C C . GLY A 1 87 ? 4.317 0.910 -25.204 1.00 71.88 87 GLY A C 1
ATOM 628 O O . GLY A 1 87 ? 4.384 1.986 -25.798 1.00 71.88 87 GLY A O 1
ATOM 629 N N . LEU A 1 88 ? 3.246 0.552 -24.488 1.00 71.25 88 LEU A N 1
ATOM 630 C CA . LEU A 1 88 ? 2.091 1.409 -24.246 1.00 71.25 88 LEU A CA 1
ATOM 631 C C . LEU A 1 88 ? 2.511 2.643 -23.427 1.00 71.25 88 LEU A C 1
ATOM 633 O O . LEU A 1 88 ? 2.874 2.537 -22.253 1.00 71.25 88 LEU A O 1
ATOM 637 N N . LYS A 1 89 ? 2.475 3.814 -24.071 1.00 59.44 89 LYS A N 1
ATOM 638 C CA . LYS A 1 89 ? 2.724 5.124 -23.457 1.00 59.44 89 LYS A CA 1
ATOM 639 C C . LYS A 1 89 ? 1.382 5.731 -23.049 1.00 59.44 89 LYS A C 1
ATOM 641 O O . LYS A 1 89 ? 0.574 6.025 -23.924 1.00 59.44 89 LYS A O 1
ATOM 646 N N . TRP A 1 90 ? 1.175 5.898 -21.748 1.00 59.22 90 TRP A N 1
ATOM 647 C CA . TRP A 1 90 ? 0.040 6.596 -21.144 1.00 59.22 90 TRP A CA 1
ATOM 648 C C . TRP A 1 90 ? 0.562 7.426 -19.980 1.00 59.22 90 TRP A C 1
ATOM 650 O O . TRP A 1 90 ? 1.434 6.892 -19.245 1.00 59.22 90 TRP A O 1
#

Secondary structure (DSSP, 8-state):
--HHHHHHHHHHHHHHHHHHHHHHHHHHHHHHHHHTPPPP-HHHHHHHHHHT---SSHHHHHHHHHHHHHHHHHHHHHHHHHHHHTT---

pLDDT: mean 89.81, std 7.38, range [59.22, 96.44]

Radius of gyration: 16.3 Å; Cα contacts (8 Å, |Δi|>4): 81; chains: 1; bounding box: 32×34×42 Å

Sequence (90 aa):
MKSDVVSIALGRGIIAGVIGTAAMTVSSTIEMQLRQREGSTTPAQAAGKVLGVTPRSDEAAARFSNLMHWTYGTAWGVPRGMLGVTGLKW

Foldseek 3Di:
DDPVLLVVLQVQLLVVLQVVLVVVVVVVVVVCVVVVHDDDLVQLVVVCVVVVHDQPDPVSSRVNSSVSSSVVSSVRSRVVSVVVVVVDDD